Protein AF-A0A2S5DBL2-F1 (afdb_monomer)

Solvent-accessible surface area (backbone atoms only — not comparable to full-atom values): 5250 Å² total; per-residue (Å²): 135,83,51,68,71,78,22,35,67,49,97,71,57,77,74,64,101,53,95,70,35,66,70,53,52,54,52,51,62,73,70,66,84,85,75,60,63,51,61,52,44,50,55,53,38,71,77,55,71,55,78,90,83,55,80,80,52,53,65,64,47,55,59,51,54,73,41,51,39,74,64,43,56,56,54,47,50,50,57,62,68,74,100

Foldseek 3Di:
DPQCVVWFQDPPAQPDPDQDHPVNLLVLVVPDDDDDSQVSQVVSCVVVPTPPPDGDDPVVSVVNNVRTDPVSNVVVVVVVVVD

Mean predicted aligned error: 6.93 Å

Structure (mmCIF, N/CA/C/O backbone):
data_AF-A0A2S5DBL2-F1
#
_entry.id   AF-A0A2S5DBL2-F1
#
loop_
_atom_site.group_PDB
_atom_site.id
_atom_site.type_symbol
_atom_site.label_atom_id
_atom_site.label_alt_id
_atom_site.label_comp_id
_atom_site.label_asym_id
_atom_site.label_entity_id
_atom_site.label_seq_id
_atom_site.pdbx_PDB_ins_code
_atom_site.Cartn_x
_atom_site.Cartn_y
_atom_site.Cartn_z
_atom_site.occupancy
_atom_site.B_iso_or_equiv
_atom_site.auth_seq_id
_atom_site.auth_comp_id
_atom_site.auth_asym_id
_atom_site.auth_atom_id
_atom_site.pdbx_PDB_model_num
ATOM 1 N N . MET A 1 1 ? -18.361 -2.203 -1.401 1.00 51.91 1 MET A N 1
ATOM 2 C CA . MET A 1 1 ? -17.939 -0.854 -0.956 1.00 51.91 1 MET A CA 1
ATOM 3 C C . MET A 1 1 ? -17.533 -0.854 0.524 1.00 51.91 1 MET A C 1
ATOM 5 O O . MET A 1 1 ? -17.600 0.171 1.168 1.00 51.91 1 MET A O 1
ATOM 9 N N . ASP A 1 2 ? -17.060 -1.971 1.087 1.00 75.06 2 ASP A N 1
ATOM 10 C CA . ASP A 1 2 ? -17.035 -2.137 2.550 1.00 75.06 2 ASP A CA 1
ATOM 11 C C . ASP A 1 2 ? -15.725 -2.766 3.057 1.00 75.06 2 ASP A C 1
ATOM 13 O O . ASP A 1 2 ? -15.713 -3.668 3.875 1.00 75.06 2 ASP A O 1
ATOM 17 N N . PHE A 1 3 ? -14.580 -2.347 2.522 1.00 75.31 3 PHE A N 1
ATOM 18 C CA . PHE A 1 3 ? -13.265 -2.781 3.027 1.00 75.31 3 PHE A CA 1
ATOM 19 C C . PHE A 1 3 ? -12.295 -1.606 2.995 1.00 75.31 3 PHE A C 1
ATOM 21 O O . PHE A 1 3 ? -11.840 -1.131 4.031 1.00 75.31 3 PHE A O 1
ATOM 28 N N . ILE A 1 4 ? -12.109 -1.007 1.815 1.00 82.38 4 ILE A N 1
ATOM 29 C CA . ILE A 1 4 ? -11.338 0.235 1.659 1.00 82.38 4 ILE A CA 1
ATOM 30 C C . ILE A 1 4 ? -11.889 1.342 2.576 1.00 82.38 4 ILE A C 1
ATOM 32 O O . ILE A 1 4 ? -11.111 2.033 3.230 1.00 82.38 4 ILE A O 1
ATOM 36 N N . ASP A 1 5 ? -13.217 1.480 2.674 1.00 83.56 5 ASP A N 1
ATOM 37 C CA . ASP A 1 5 ? -13.864 2.502 3.506 1.00 83.56 5 ASP A CA 1
ATOM 38 C C . ASP A 1 5 ? -13.626 2.315 5.011 1.00 83.56 5 ASP A C 1
ATOM 40 O O . ASP A 1 5 ? -13.452 3.309 5.718 1.00 83.56 5 ASP A O 1
ATOM 44 N N . ARG A 1 6 ? -13.534 1.067 5.486 1.00 85.19 6 ARG A N 1
ATOM 45 C CA . ARG A 1 6 ? -13.252 0.727 6.893 1.00 85.19 6 ARG A CA 1
ATOM 46 C C . ARG A 1 6 ? -11.775 0.910 7.258 1.00 85.19 6 ARG A C 1
ATOM 48 O O . ARG A 1 6 ? -11.436 1.186 8.410 1.00 85.19 6 ARG A O 1
ATOM 55 N N . HIS A 1 7 ? -10.892 0.815 6.264 1.00 84.94 7 HIS A N 1
ATOM 56 C CA . HIS A 1 7 ? -9.445 0.727 6.468 1.00 84.94 7 HIS A CA 1
ATOM 57 C C . HIS A 1 7 ? -8.635 1.953 6.068 1.00 84.94 7 HIS A C 1
ATOM 59 O O . HIS A 1 7 ? -7.481 2.097 6.483 1.00 84.94 7 HIS A O 1
ATOM 65 N N . ARG A 1 8 ? -9.212 2.857 5.283 1.00 85.75 8 ARG A N 1
ATOM 66 C CA . ARG A 1 8 ? -8.589 4.142 4.972 1.00 85.75 8 ARG A CA 1
ATOM 67 C C . ARG A 1 8 ? -8.606 5.075 6.179 1.00 85.75 8 ARG A C 1
ATOM 69 O O . ARG A 1 8 ? -9.524 5.062 6.998 1.00 85.75 8 ARG A O 1
ATOM 76 N N . GLN A 1 9 ? -7.597 5.928 6.296 1.00 86.38 9 GLN A N 1
ATOM 77 C CA . GLN A 1 9 ? -7.530 6.894 7.387 1.00 86.38 9 GLN A CA 1
ATOM 78 C C . GLN A 1 9 ? -8.591 7.991 7.228 1.00 86.38 9 GLN A C 1
ATOM 80 O O . GLN A 1 9 ? -9.326 8.260 8.180 1.00 86.38 9 GLN A O 1
ATOM 85 N N . THR A 1 10 ? -8.714 8.565 6.026 1.00 86.62 10 THR A N 1
ATOM 86 C CA . THR A 1 10 ? -9.684 9.624 5.705 1.00 86.62 10 THR A CA 1
ATOM 87 C C . THR A 1 10 ? -10.561 9.274 4.500 1.00 86.62 10 THR A C 1
ATOM 89 O O . THR A 1 10 ? -10.173 8.496 3.629 1.00 86.62 10 THR A O 1
ATOM 92 N N . ALA A 1 11 ? -11.722 9.927 4.380 1.00 85.81 11 ALA A N 1
ATOM 93 C CA . ALA A 1 11 ? -12.674 9.696 3.288 1.00 85.81 11 ALA A CA 1
ATOM 94 C C . ALA A 1 11 ? -12.160 10.070 1.878 1.00 85.81 11 ALA A C 1
ATOM 96 O O . ALA A 1 11 ? -12.808 9.780 0.873 1.00 85.81 11 ALA A O 1
ATOM 97 N N . ARG A 1 12 ? -11.008 10.742 1.777 1.00 86.94 12 ARG A N 1
ATOM 98 C CA . ARG A 1 12 ? -10.385 11.106 0.494 1.00 86.94 12 ARG A CA 1
ATOM 99 C C . ARG A 1 12 ? -9.273 10.143 0.093 1.00 86.94 12 ARG A C 1
ATOM 101 O O . ARG A 1 12 ? -8.850 10.156 -1.066 1.00 86.94 12 ARG A O 1
ATOM 108 N N . ASP A 1 13 ? -8.801 9.311 1.013 1.00 86.94 13 ASP A N 1
ATOM 109 C CA . ASP A 1 13 ? -7.722 8.378 0.730 1.00 86.94 13 ASP A CA 1
ATOM 110 C C . ASP A 1 13 ? -8.183 7.258 -0.197 1.00 86.94 13 ASP A C 1
ATOM 112 O O . ASP A 1 13 ? -9.316 6.783 -0.120 1.00 86.94 13 ASP A O 1
ATOM 116 N N . PHE A 1 14 ? -7.281 6.876 -1.105 1.00 86.44 14 PHE A N 1
ATOM 117 C CA . PHE A 1 14 ? -7.475 5.808 -2.089 1.00 86.44 14 PHE A CA 1
ATOM 118 C C . PHE A 1 14 ? -8.666 6.000 -3.051 1.00 86.44 14 PHE A C 1
ATOM 120 O O . PHE A 1 14 ? -9.149 5.041 -3.638 1.00 86.44 14 PHE A O 1
ATOM 127 N N . THR A 1 15 ? -9.109 7.243 -3.275 1.00 82.62 15 THR A N 1
ATOM 128 C CA . THR A 1 15 ? -10.247 7.570 -4.165 1.00 82.62 15 THR A CA 1
ATOM 129 C C . THR A 1 15 ? -9.862 7.858 -5.626 1.00 82.62 15 THR A C 1
ATOM 131 O O . THR A 1 15 ? -10.730 7.966 -6.487 1.00 82.62 15 THR A O 1
ATOM 134 N N . ARG A 1 16 ? -8.566 8.004 -5.939 1.00 79.19 16 ARG A N 1
ATOM 135 C CA . ARG A 1 16 ? -8.051 8.334 -7.287 1.00 79.19 16 ARG A CA 1
ATOM 136 C C . ARG A 1 16 ? -7.367 7.120 -7.933 1.00 79.19 16 ARG A C 1
ATOM 138 O O . ARG A 1 16 ? -6.835 6.276 -7.219 1.00 79.19 16 ARG A O 1
ATOM 145 N N . ARG A 1 17 ? -7.275 7.081 -9.275 1.00 69.88 17 ARG A N 1
ATOM 146 C CA . ARG A 1 17 ? -6.489 6.085 -10.052 1.00 69.88 17 ARG A CA 1
ATOM 147 C C . ARG A 1 17 ? -4.969 6.283 -9.893 1.00 69.88 17 ARG A C 1
ATOM 149 O O . ARG A 1 17 ? -4.271 6.682 -10.828 1.00 69.88 17 ARG A O 1
ATOM 156 N N . ALA A 1 18 ? -4.468 6.047 -8.684 1.00 75.06 18 ALA A N 1
ATOM 157 C CA . ALA A 1 18 ? -3.052 6.102 -8.336 1.00 75.06 18 ALA A CA 1
ATOM 158 C C . ALA A 1 18 ? -2.354 4.748 -8.563 1.00 75.06 18 ALA A C 1
ATOM 160 O O . ALA A 1 18 ? -2.996 3.708 -8.644 1.00 75.06 18 ALA A O 1
ATOM 161 N N . ILE A 1 19 ? -1.021 4.774 -8.650 1.00 82.44 19 ILE A N 1
ATOM 162 C CA . ILE A 1 19 ? -0.152 3.585 -8.739 1.00 82.44 19 ILE A CA 1
ATOM 163 C C . ILE A 1 19 ? -0.350 2.674 -7.516 1.00 82.44 19 ILE A C 1
ATOM 165 O O . ILE A 1 19 ? -0.484 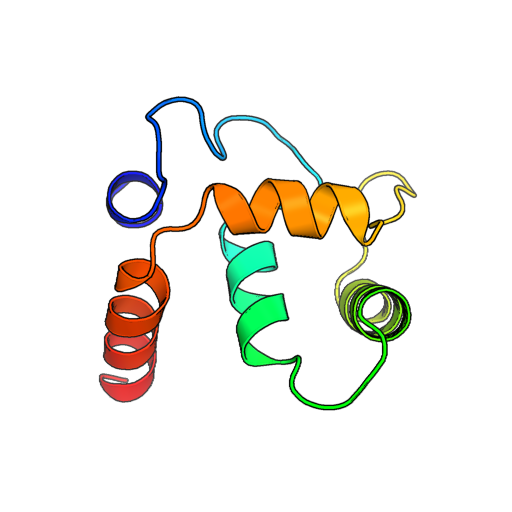1.459 -7.663 1.00 82.44 19 ILE A O 1
ATOM 169 N N . PHE A 1 20 ? -0.399 3.293 -6.331 1.00 85.81 20 PHE A N 1
ATOM 170 C CA . PHE A 1 20 ? -0.589 2.661 -5.027 1.00 85.81 20 PHE A CA 1
ATOM 171 C C . PHE A 1 20 ? -2.066 2.657 -4.633 1.00 85.81 20 PHE A C 1
ATOM 173 O O . PHE A 1 20 ? -2.526 3.478 -3.836 1.00 85.81 20 PHE A O 1
ATOM 180 N N . THR A 1 21 ? -2.821 1.748 -5.238 1.00 87.00 21 THR A N 1
ATOM 181 C CA . THR A 1 21 ? -4.170 1.407 -4.784 1.00 87.00 21 THR A CA 1
ATOM 182 C C . THR A 1 21 ? -4.107 0.644 -3.456 1.00 87.00 21 THR A C 1
ATOM 184 O O . THR A 1 21 ? -3.045 0.162 -3.054 1.00 87.00 21 THR A O 1
ATOM 187 N N . PHE A 1 22 ? -5.231 0.578 -2.741 1.00 84.06 22 PHE A N 1
ATOM 188 C CA . PHE A 1 22 ? -5.306 -0.017 -1.404 1.00 84.06 22 PHE A CA 1
ATOM 189 C C . PHE A 1 22 ? -4.766 -1.460 -1.367 1.00 84.06 22 PHE A C 1
ATOM 191 O O . PHE A 1 22 ? -3.885 -1.776 -0.573 1.00 84.06 22 PHE A O 1
ATOM 198 N N . ASP A 1 23 ? -5.243 -2.299 -2.284 1.00 83.00 23 ASP A N 1
ATOM 199 C CA . ASP A 1 23 ? -4.835 -3.690 -2.501 1.00 83.00 23 ASP A CA 1
ATOM 200 C C . ASP A 1 23 ? -3.323 -3.834 -2.718 1.00 83.00 23 ASP A C 1
ATOM 202 O O . ASP A 1 23 ? -2.685 -4.698 -2.122 1.00 83.00 23 ASP A O 1
ATOM 206 N N . ARG A 1 24 ? -2.717 -2.934 -3.498 1.00 85.56 24 ARG A N 1
ATOM 207 C CA . ARG A 1 24 ? -1.273 -2.957 -3.769 1.00 85.56 24 ARG A CA 1
ATOM 208 C C . ARG A 1 24 ? -0.448 -2.564 -2.553 1.00 85.56 24 ARG A C 1
ATOM 210 O O . ARG A 1 24 ? 0.574 -3.186 -2.294 1.00 85.56 24 ARG A O 1
ATOM 217 N N . VAL A 1 25 ? -0.875 -1.547 -1.803 1.00 86.00 25 VAL A N 1
ATOM 218 C CA . VAL A 1 25 ? -0.181 -1.124 -0.572 1.00 86.00 25 VAL A CA 1
ATOM 219 C C . VAL A 1 25 ? -0.193 -2.251 0.452 1.00 86.00 25 VAL A C 1
ATOM 221 O O . VAL A 1 25 ? 0.840 -2.560 1.039 1.00 86.00 25 VAL A O 1
ATOM 224 N N . VAL A 1 26 ? -1.351 -2.880 0.630 1.00 81.62 26 VAL A N 1
ATOM 225 C CA . VAL A 1 26 ? -1.527 -4.007 1.541 1.00 81.62 26 VAL A CA 1
ATOM 226 C C . VAL A 1 26 ? -0.704 -5.219 1.092 1.00 81.62 26 VAL A C 1
ATOM 228 O O . VAL A 1 26 ? 0.036 -5.772 1.900 1.00 81.62 26 VAL A O 1
ATOM 231 N N . GLY A 1 27 ? -0.746 -5.578 -0.195 1.00 77.81 27 GLY A N 1
ATOM 232 C CA . GLY A 1 27 ? 0.040 -6.686 -0.744 1.00 77.81 27 GLY A CA 1
ATOM 233 C C . GLY A 1 27 ? 1.550 -6.497 -0.570 1.00 77.81 27 GLY A C 1
ATOM 234 O O . GLY A 1 27 ? 2.235 -7.410 -0.123 1.00 77.81 27 GLY A O 1
ATOM 235 N N . VAL A 1 28 ? 2.070 -5.295 -0.834 1.00 79.50 28 VAL A N 1
ATOM 236 C CA . VAL A 1 28 ? 3.494 -4.976 -0.621 1.00 79.50 28 VAL A CA 1
ATOM 237 C C . VAL A 1 28 ? 3.885 -5.093 0.860 1.00 79.50 28 VAL A C 1
ATOM 239 O O . VAL A 1 28 ? 4.971 -5.572 1.173 1.00 79.50 28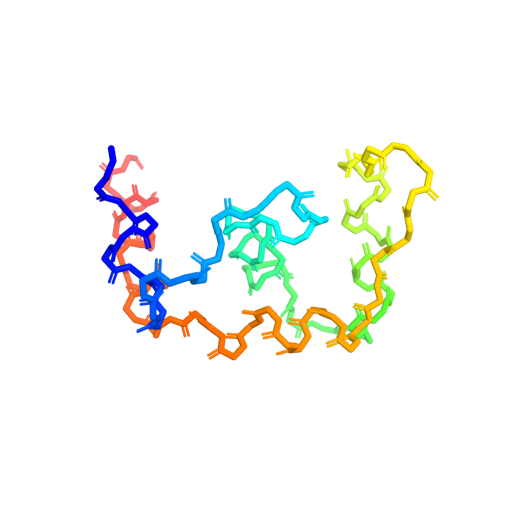 VAL A O 1
ATOM 242 N N . LEU A 1 29 ? 3.011 -4.692 1.791 1.00 78.19 29 LEU A N 1
ATOM 243 C CA . LEU A 1 29 ? 3.290 -4.780 3.232 1.00 78.19 29 LEU A CA 1
ATOM 244 C C . LEU A 1 29 ? 3.294 -6.220 3.760 1.00 78.19 29 LEU A C 1
ATOM 246 O O . LEU A 1 29 ? 3.973 -6.480 4.747 1.00 78.19 29 LEU A O 1
ATOM 250 N N . LEU A 1 30 ? 2.575 -7.138 3.111 1.00 72.69 30 LEU A N 1
ATOM 251 C CA . LEU A 1 30 ? 2.619 -8.564 3.441 1.00 72.69 30 LEU A CA 1
ATOM 252 C C . LEU A 1 30 ? 3.890 -9.258 2.935 1.00 72.69 30 LEU A C 1
ATOM 254 O O . LEU A 1 30 ? 4.339 -10.222 3.546 1.00 72.69 30 LEU A O 1
ATOM 258 N N . VAL A 1 31 ? 4.458 -8.790 1.820 1.00 69.31 31 VAL A N 1
ATOM 259 C CA . VAL A 1 31 ? 5.619 -9.424 1.170 1.00 69.31 31 VAL A CA 1
ATOM 260 C C . VAL A 1 31 ? 6.953 -8.940 1.759 1.00 69.31 31 VAL A C 1
ATOM 262 O O . VAL A 1 31 ? 7.922 -9.695 1.787 1.00 69.31 31 VAL A O 1
ATOM 265 N N . ASN A 1 32 ? 7.017 -7.707 2.269 1.00 61.41 32 ASN A N 1
ATOM 266 C CA . ASN A 1 32 ? 8.291 -7.056 2.577 1.00 61.41 32 ASN A CA 1
ATOM 267 C C . ASN A 1 32 ? 8.714 -7.200 4.039 1.00 61.41 32 ASN A C 1
ATOM 269 O O . ASN A 1 32 ? 8.290 -6.412 4.888 1.00 61.41 32 ASN A O 1
ATOM 273 N N . LEU A 1 33 ? 9.635 -8.125 4.315 1.00 56.50 33 LEU A N 1
ATOM 274 C CA . LEU A 1 33 ? 10.298 -8.217 5.621 1.00 56.50 33 LEU A CA 1
ATOM 275 C C . LEU A 1 33 ? 11.837 -8.279 5.583 1.00 56.50 33 LEU A C 1
ATOM 277 O O . LEU A 1 33 ? 12.419 -8.339 6.662 1.00 56.50 33 LEU A O 1
ATOM 281 N N . MET A 1 34 ? 12.528 -8.224 4.427 1.00 58.06 34 MET A N 1
ATOM 282 C CA . MET A 1 34 ? 13.987 -8.487 4.419 1.00 58.06 34 MET A CA 1
ATOM 283 C C . MET A 1 34 ? 14.909 -7.574 3.573 1.00 58.06 34 MET A C 1
ATOM 285 O O . MET 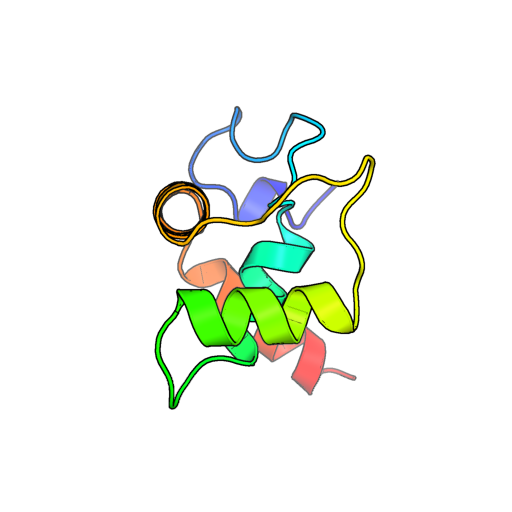A 1 34 ? 16.103 -7.558 3.871 1.00 58.06 34 MET A O 1
ATOM 289 N N . HIS A 1 35 ? 14.440 -6.764 2.606 1.00 62.72 35 HIS A N 1
ATOM 290 C CA . HIS A 1 35 ? 15.326 -5.905 1.782 1.00 62.72 35 HIS A CA 1
ATOM 291 C C . HIS A 1 35 ? 14.944 -4.408 1.707 1.00 62.72 35 HIS A C 1
ATOM 293 O O . HIS A 1 35 ? 13.974 -3.939 2.303 1.00 62.72 35 HIS A O 1
ATOM 299 N N . SER A 1 36 ? 15.769 -3.626 0.987 1.00 83.38 36 SER A N 1
ATOM 300 C CA . SER A 1 36 ? 15.525 -2.210 0.667 1.00 83.38 36 SER A CA 1
ATOM 301 C C . SER A 1 36 ? 14.154 -2.024 0.019 1.00 83.38 36 SER A C 1
ATOM 303 O O . SER A 1 36 ? 13.841 -2.675 -0.975 1.00 83.38 36 SER A O 1
ATOM 305 N N . LEU A 1 37 ? 13.369 -1.073 0.532 1.00 82.75 37 LEU A N 1
ATOM 306 C CA . LEU A 1 37 ? 12.001 -0.823 0.077 1.00 82.75 37 LEU A CA 1
ATOM 307 C C . LEU A 1 37 ? 11.905 -0.587 -1.439 1.00 82.75 37 LEU A C 1
ATOM 309 O O . LEU A 1 37 ? 10.975 -1.085 -2.057 1.00 82.75 37 LEU A O 1
ATOM 313 N N . GLN A 1 38 ? 12.846 0.134 -2.056 1.00 86.00 38 GLN A N 1
ATOM 314 C CA . GLN A 1 38 ? 12.802 0.362 -3.506 1.00 86.00 38 GLN A CA 1
ATOM 315 C C . GLN A 1 38 ? 13.047 -0.927 -4.303 1.00 86.00 38 GLN A C 1
ATOM 317 O O . GLN A 1 38 ? 12.359 -1.160 -5.290 1.00 86.00 38 GLN A O 1
ATOM 322 N N . VAL A 1 39 ? 13.970 -1.781 -3.849 1.00 86.44 39 VAL A N 1
ATOM 323 C CA . VAL A 1 39 ? 14.254 -3.081 -4.485 1.00 86.44 39 VAL A CA 1
ATOM 324 C C . VAL A 1 39 ? 13.025 -3.978 -4.420 1.00 86.44 39 VAL A C 1
ATOM 326 O O . VAL A 1 39 ? 12.644 -4.590 -5.414 1.00 86.44 39 VAL A O 1
ATOM 329 N N . GLU A 1 40 ? 12.364 -3.995 -3.268 1.00 84.94 40 GLU A N 1
ATOM 330 C CA . GLU A 1 40 ? 11.133 -4.753 -3.077 1.00 84.94 40 GLU A CA 1
ATOM 331 C C . GLU A 1 40 ? 9.988 -4.224 -3.954 1.00 84.94 40 GLU A C 1
ATOM 333 O O . GLU A 1 40 ? 9.245 -4.999 -4.555 1.00 84.94 40 GLU A O 1
ATOM 338 N N . LEU A 1 41 ? 9.848 -2.897 -4.080 1.00 87.56 41 LEU A N 1
ATOM 339 C CA . LEU A 1 41 ? 8.866 -2.293 -4.984 1.00 87.56 41 LEU A CA 1
ATOM 340 C C . LEU A 1 41 ? 9.159 -2.670 -6.439 1.00 87.56 41 LEU A C 1
ATOM 342 O O . LEU A 1 41 ? 8.24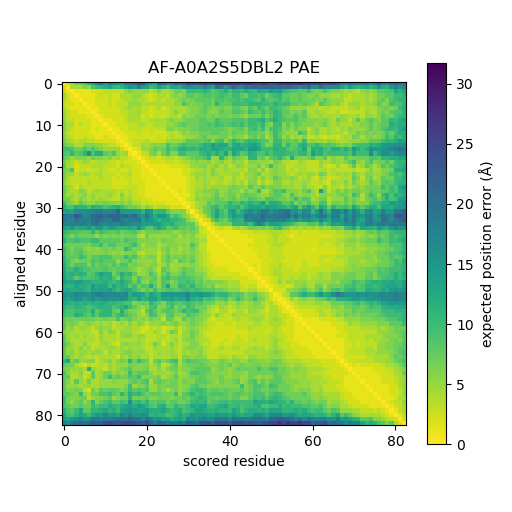2 -3.065 -7.158 1.00 87.56 41 LEU A O 1
ATOM 346 N N . ASP A 1 42 ? 10.417 -2.593 -6.867 1.00 87.19 42 ASP A N 1
ATOM 347 C CA . ASP A 1 42 ? 10.822 -2.967 -8.221 1.00 87.19 42 ASP A CA 1
ATOM 348 C C . ASP A 1 42 ? 10.523 -4.451 -8.492 1.00 87.19 42 ASP A C 1
ATOM 350 O O . ASP A 1 42 ? 9.937 -4.791 -9.523 1.00 87.19 42 ASP A O 1
ATOM 354 N N . GLN A 1 43 ? 10.831 -5.337 -7.540 1.00 85.38 43 GLN A N 1
ATOM 355 C CA . GLN A 1 43 ? 10.516 -6.761 -7.638 1.00 85.38 43 GLN A CA 1
ATOM 356 C C . GLN A 1 43 ? 9.003 -7.013 -7.681 1.00 85.38 43 GLN A C 1
ATOM 358 O O . GLN A 1 43 ? 8.533 -7.782 -8.522 1.00 85.38 43 GLN A O 1
ATOM 363 N N . PHE A 1 44 ? 8.221 -6.355 -6.826 1.00 84.31 44 PHE A N 1
ATOM 364 C CA . PHE A 1 44 ? 6.766 -6.490 -6.805 1.00 84.31 44 PHE A CA 1
ATOM 365 C C . PHE A 1 44 ? 6.142 -6.049 -8.137 1.00 84.31 44 PHE A C 1
ATOM 367 O O . PHE A 1 44 ? 5.377 -6.794 -8.756 1.00 84.31 44 PHE A O 1
ATOM 374 N N . PHE A 1 45 ? 6.518 -4.868 -8.634 1.0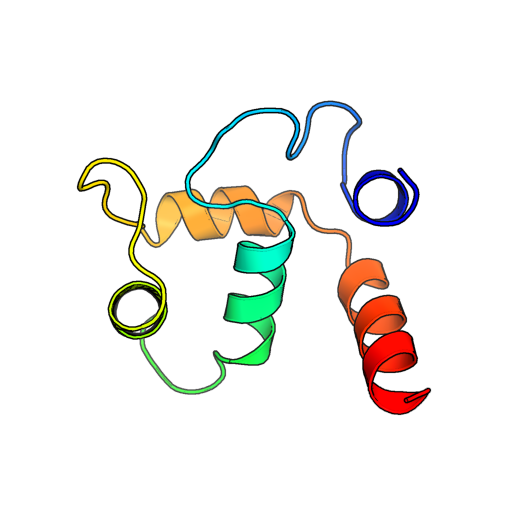0 85.38 45 PHE A N 1
ATOM 375 C CA . PHE A 1 45 ? 5.976 -4.322 -9.880 1.00 85.38 45 PHE A CA 1
ATOM 376 C C . PHE A 1 45 ? 6.578 -4.948 -11.146 1.00 85.38 45 PHE A C 1
ATOM 378 O O . PHE A 1 45 ? 6.006 -4.774 -12.221 1.00 85.38 45 PHE A O 1
ATOM 385 N N . SER A 1 46 ? 7.650 -5.743 -11.039 1.00 85.00 46 SER A N 1
ATOM 386 C CA . SER A 1 46 ? 8.095 -6.623 -12.132 1.00 85.00 46 SER A CA 1
ATOM 387 C C . SER A 1 46 ? 7.086 -7.739 -12.429 1.00 85.00 46 SER A C 1
ATOM 389 O O . SER A 1 46 ? 6.911 -8.128 -13.581 1.00 85.00 46 SER A O 1
ATOM 391 N N . ARG A 1 47 ? 6.390 -8.228 -11.393 1.00 84.75 47 ARG A N 1
ATOM 392 C CA . ARG A 1 47 ? 5.375 -9.290 -11.499 1.00 84.75 47 ARG A CA 1
ATOM 393 C C . ARG A 1 47 ? 3.983 -8.725 -11.752 1.00 84.75 47 ARG A C 1
ATOM 395 O O . ARG A 1 47 ? 3.169 -9.368 -12.406 1.00 84.75 47 ARG A O 1
ATOM 402 N N . LEU A 1 48 ? 3.713 -7.524 -11.241 1.00 83.44 48 LEU A N 1
ATOM 403 C CA . LEU A 1 48 ? 2.431 -6.842 -11.383 1.00 83.44 48 LEU A CA 1
ATOM 404 C C . LEU A 1 48 ? 2.626 -5.469 -12.053 1.00 83.44 48 LEU A C 1
ATOM 406 O O . LEU A 1 48 ? 2.664 -4.451 -11.360 1.00 83.44 48 LEU A O 1
ATOM 410 N N . PRO A 1 49 ? 2.776 -5.405 -13.388 1.00 79.56 49 PRO A N 1
ATOM 411 C CA . PRO A 1 49 ? 3.204 -4.191 -14.069 1.00 79.56 49 PRO A CA 1
ATOM 412 C C . PRO A 1 49 ? 2.267 -3.003 -13.831 1.00 79.56 49 PRO A C 1
ATOM 414 O O . PRO A 1 49 ? 1.036 -3.105 -13.769 1.00 79.56 49 PRO A O 1
ATOM 417 N N . LEU A 1 50 ? 2.882 -1.831 -13.692 1.00 82.38 50 LEU A N 1
ATOM 418 C CA . LEU A 1 50 ? 2.173 -0.580 -13.483 1.00 82.38 50 LEU A CA 1
ATOM 419 C C . LEU A 1 50 ? 1.537 -0.074 -14.782 1.00 82.38 50 LEU A C 1
ATOM 421 O O . LEU A 1 50 ? 2.148 -0.157 -15.848 1.00 82.38 50 LEU A O 1
ATOM 425 N N . PRO A 1 51 ? 0.336 0.527 -14.712 1.00 79.00 51 PRO A N 1
ATOM 426 C CA . PRO A 1 51 ? -0.258 1.153 -15.881 1.00 79.00 51 PRO A CA 1
ATOM 427 C C . PRO A 1 51 ? 0.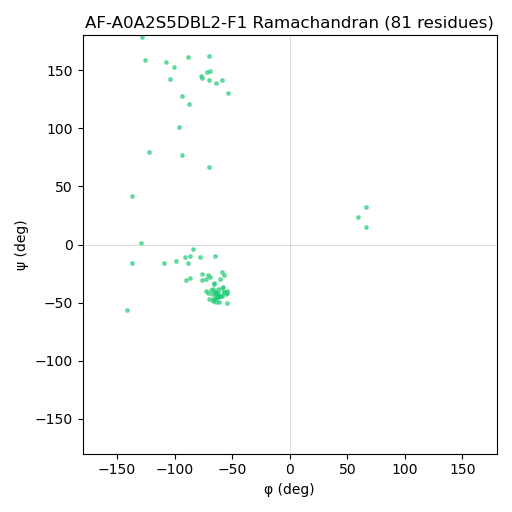594 2.339 -16.361 1.00 79.00 51 PRO A C 1
ATOM 429 O O . PRO A 1 51 ? 1.064 3.155 -15.562 1.00 79.00 51 PRO A O 1
ATOM 432 N N . SER A 1 52 ? 0.736 2.449 -17.686 1.00 76.56 52 SER A N 1
ATOM 433 C CA . SER A 1 52 ? 1.316 3.609 -18.382 1.00 76.56 52 SER A CA 1
ATOM 434 C C . SER A 1 52 ? 2.810 3.868 -18.125 1.00 76.56 52 SER A C 1
ATOM 436 O O . SER A 1 52 ? 3.225 5.023 -18.097 1.00 76.56 52 SER A O 1
ATOM 438 N N . GLY A 1 53 ? 3.622 2.826 -17.903 1.00 70.25 53 GLY A N 1
ATOM 439 C CA . GLY A 1 53 ? 5.083 2.968 -17.759 1.00 70.25 53 GLY A CA 1
ATOM 440 C C . GLY A 1 53 ? 5.525 3.741 -16.511 1.00 70.25 53 GLY A C 1
ATOM 441 O O . GLY A 1 53 ? 6.665 4.196 -16.417 1.00 70.25 53 GLY A O 1
ATOM 442 N N . ARG A 1 54 ? 4.617 3.924 -15.549 1.00 78.88 54 ARG A N 1
ATOM 443 C CA . ARG A 1 54 ? 4.914 4.608 -14.293 1.00 78.88 54 ARG A CA 1
ATOM 444 C C . ARG A 1 54 ? 5.850 3.761 -13.433 1.00 78.88 54 ARG A C 1
ATOM 446 O O . ARG A 1 54 ? 5.767 2.538 -13.455 1.00 78.88 54 ARG A O 1
ATOM 453 N N . ARG A 1 55 ? 6.689 4.419 -12.630 1.00 78.38 55 ARG A N 1
ATOM 454 C CA . ARG A 1 55 ? 7.518 3.775 -11.602 1.00 78.38 55 ARG A CA 1
ATOM 455 C C . ARG A 1 55 ? 6.935 4.011 -10.214 1.00 78.38 55 ARG A C 1
ATOM 457 O O . ARG A 1 55 ? 6.420 5.091 -9.928 1.00 78.38 55 ARG A O 1
ATOM 464 N N . ALA A 1 56 ? 7.022 2.995 -9.367 1.00 84.38 56 ALA A N 1
ATOM 465 C CA . ALA A 1 56 ? 6.709 3.097 -7.951 1.00 84.38 56 ALA A CA 1
ATOM 466 C C . ALA A 1 56 ? 7.963 3.536 -7.196 1.00 84.38 56 ALA A C 1
ATOM 468 O O . ALA A 1 56 ? 8.977 2.849 -7.254 1.00 84.38 56 ALA A O 1
ATOM 469 N N . ASN A 1 57 ? 7.889 4.672 -6.506 1.00 86.44 57 ASN A N 1
ATOM 470 C CA . ASN A 1 57 ? 8.963 5.134 -5.636 1.00 86.44 57 ASN A CA 1
ATOM 471 C C . ASN A 1 57 ? 8.648 4.822 -4.167 1.00 86.44 57 ASN A C 1
ATOM 473 O O . ASN A 1 57 ? 7.486 4.729 -3.748 1.00 86.44 57 ASN A O 1
ATOM 477 N N . ASP A 1 58 ? 9.707 4.667 -3.387 1.00 85.12 58 ASP A N 1
ATOM 478 C CA . ASP A 1 58 ? 9.645 4.433 -1.952 1.00 85.12 58 ASP A CA 1
ATOM 479 C C . ASP A 1 58 ? 8.914 5.560 -1.200 1.00 85.12 58 ASP A C 1
ATOM 481 O O . ASP A 1 58 ? 8.119 5.285 -0.300 1.00 85.12 58 ASP A O 1
ATOM 485 N N . ASP A 1 59 ? 9.078 6.815 -1.611 1.00 85.19 59 ASP A N 1
ATOM 486 C CA . ASP A 1 59 ? 8.400 7.956 -0.993 1.00 85.19 59 ASP A CA 1
ATOM 487 C C . ASP A 1 59 ? 6.883 7.956 -1.190 1.00 85.19 59 ASP A C 1
ATOM 489 O O . ASP A 1 59 ? 6.140 8.116 -0.215 1.00 85.19 59 ASP A O 1
ATOM 493 N N . ALA A 1 60 ? 6.373 7.724 -2.405 1.00 85.62 60 ALA A N 1
ATOM 494 C CA . ALA A 1 60 ? 4.926 7.648 -2.599 1.00 85.62 60 ALA A CA 1
ATOM 495 C C . ALA A 1 60 ? 4.345 6.393 -1.941 1.00 85.62 60 ALA A C 1
ATOM 497 O O . ALA A 1 60 ? 3.207 6.446 -1.468 1.00 85.62 60 ALA A O 1
ATOM 498 N N . PHE A 1 61 ? 5.122 5.312 -1.808 1.00 88.25 61 PHE A N 1
ATOM 499 C CA . PHE A 1 61 ? 4.723 4.186 -0.969 1.00 88.25 61 PHE A CA 1
ATOM 500 C C . PHE A 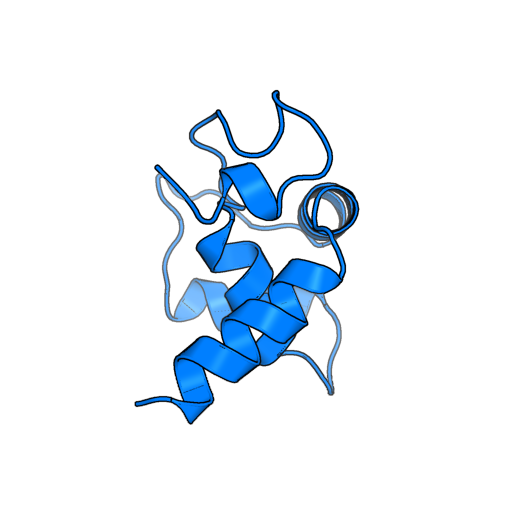1 61 ? 4.619 4.588 0.506 1.00 88.25 61 PHE A C 1
ATOM 502 O O . PHE A 1 61 ? 3.590 4.337 1.129 1.00 88.25 61 PHE A O 1
ATOM 509 N N . ARG A 1 62 ? 5.629 5.262 1.077 1.00 85.12 62 ARG A N 1
ATOM 510 C CA . ARG A 1 62 ? 5.584 5.751 2.469 1.00 85.12 62 ARG A CA 1
ATOM 511 C C . ARG A 1 62 ? 4.385 6.673 2.694 1.00 85.12 62 ARG A C 1
ATOM 513 O O . ARG A 1 62 ? 3.709 6.561 3.717 1.00 85.12 62 ARG A O 1
ATOM 520 N N . MET A 1 63 ? 4.083 7.553 1.740 1.00 86.25 63 MET A N 1
ATOM 521 C CA . MET A 1 63 ? 2.899 8.417 1.792 1.00 86.25 63 MET A CA 1
ATOM 522 C C . MET A 1 63 ? 1.590 7.627 1.721 1.00 86.25 63 MET A C 1
ATOM 524 O O . MET A 1 63 ? 0.647 7.950 2.442 1.00 86.25 63 MET A O 1
ATOM 528 N N . ALA A 1 64 ? 1.520 6.596 0.878 1.00 87.31 64 ALA A N 1
ATOM 529 C CA . ALA A 1 64 ? 0.351 5.731 0.782 1.00 87.31 64 ALA A CA 1
ATOM 530 C C . ALA A 1 64 ? 0.157 4.900 2.061 1.00 87.31 64 ALA A C 1
ATOM 532 O O . ALA A 1 64 ? -0.949 4.849 2.593 1.00 87.31 64 ALA A O 1
ATOM 533 N N . ARG A 1 65 ? 1.238 4.342 2.620 1.00 86.25 65 ARG A N 1
ATOM 534 C CA . ARG A 1 65 ? 1.239 3.575 3.874 1.00 86.25 65 ARG A CA 1
ATOM 535 C C . ARG A 1 65 ? 0.684 4.380 5.045 1.00 86.25 65 ARG A C 1
ATOM 537 O O . ARG A 1 65 ? -0.077 3.835 5.833 1.00 86.25 65 ARG A O 1
ATOM 544 N N . LYS A 1 66 ? 1.022 5.670 5.161 1.00 87.06 66 LYS A N 1
ATOM 545 C CA . LYS A 1 66 ? 0.512 6.535 6.246 1.00 87.06 66 LYS A CA 1
ATOM 546 C C . LYS A 1 66 ? -1.016 6.608 6.291 1.00 87.06 66 LYS A C 1
ATOM 548 O O . LYS A 1 66 ? -1.567 6.820 7.359 1.00 87.06 66 LYS A O 1
ATOM 553 N N . LYS A 1 67 ? -1.683 6.402 5.153 1.00 89.12 67 LYS A N 1
ATOM 554 C CA . LYS A 1 67 ? -3.144 6.454 5.016 1.00 89.12 67 LYS A CA 1
ATOM 555 C C . LYS A 1 67 ? -3.834 5.141 5.394 1.00 89.12 67 LYS A C 1
ATOM 557 O O . LYS A 1 67 ? -5.062 5.072 5.333 1.00 89.12 67 LYS A O 1
ATOM 562 N N . LEU A 1 68 ? -3.075 4.094 5.723 1.00 86.81 68 LEU A N 1
ATOM 563 C CA . LEU A 1 68 ? -3.593 2.775 6.069 1.00 86.81 68 LEU A CA 1
ATOM 564 C C . LEU A 1 68 ? -3.756 2.650 7.588 1.00 86.81 68 LEU A C 1
ATOM 566 O O . LEU A 1 68 ? -2.812 2.884 8.344 1.00 86.81 68 LEU A O 1
ATOM 570 N N . ARG A 1 69 ? -4.947 2.250 8.039 1.00 87.50 69 ARG A N 1
ATOM 571 C CA . ARG A 1 69 ? -5.191 1.914 9.446 1.00 87.50 69 ARG A CA 1
ATOM 572 C C . ARG A 1 69 ? -4.620 0.536 9.773 1.00 87.50 69 ARG A C 1
ATOM 574 O O . ARG A 1 69 ? -4.710 -0.376 8.958 1.00 87.50 69 ARG A O 1
ATOM 581 N N . TRP A 1 70 ? -4.098 0.351 10.985 1.00 81.31 70 TRP A N 1
ATOM 582 C CA . TRP A 1 70 ? -3.548 -0.942 11.412 1.00 81.31 70 TRP A CA 1
ATOM 583 C C . TRP A 1 70 ? -4.597 -2.068 11.394 1.00 81.31 70 TRP A C 1
ATOM 585 O O . TRP A 1 70 ? -4.256 -3.212 11.111 1.00 81.31 70 TRP A O 1
ATOM 595 N N . GLN A 1 71 ? -5.880 -1.744 11.603 1.00 85.06 71 GLN A N 1
ATOM 596 C CA . GLN A 1 71 ? -6.984 -2.706 11.511 1.00 85.06 71 GLN A CA 1
ATOM 597 C C . GLN A 1 71 ? -7.088 -3.372 10.130 1.00 85.06 71 GLN A C 1
ATOM 599 O O . GLN A 1 71 ? -7.591 -4.485 10.039 1.00 85.06 71 GLN A O 1
ATOM 604 N N . ALA A 1 72 ? -6.571 -2.734 9.071 1.00 85.44 72 ALA A N 1
ATOM 605 C CA . ALA A 1 72 ? -6.511 -3.322 7.733 1.00 85.44 72 ALA A CA 1
ATOM 606 C C . ALA A 1 72 ? -5.739 -4.641 7.704 1.00 85.44 72 ALA A C 1
ATOM 608 O O . ALA A 1 72 ? -6.119 -5.562 6.992 1.00 85.44 72 ALA A O 1
ATOM 609 N N . PHE A 1 73 ? -4.674 -4.743 8.499 1.00 81.00 73 PHE A N 1
ATOM 610 C CA . PHE A 1 73 ? -3.884 -5.965 8.590 1.00 81.00 73 PHE A CA 1
ATOM 611 C C . PHE A 1 73 ? -4.618 -7.060 9.350 1.00 81.00 73 PHE A C 1
ATOM 613 O O . PHE A 1 73 ? -4.560 -8.215 8.950 1.00 81.00 73 PHE A O 1
ATOM 620 N N . VAL A 1 74 ? -5.318 -6.700 10.429 1.00 82.25 74 VAL A N 1
ATOM 621 C CA . VAL A 1 74 ? -6.062 -7.665 11.247 1.00 82.25 74 VAL A CA 1
ATOM 622 C C . VAL A 1 74 ? -7.217 -8.261 10.461 1.00 82.25 74 VAL A C 1
ATO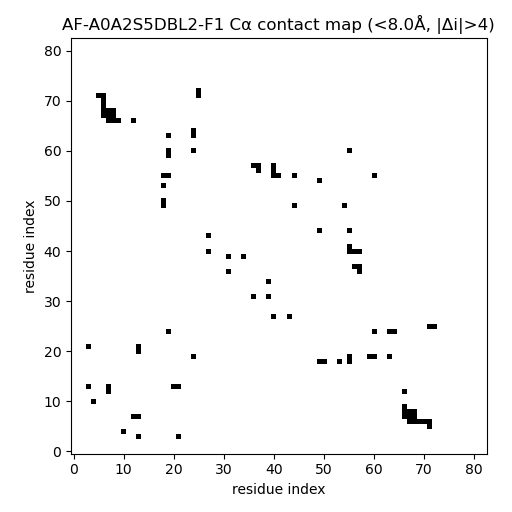M 624 O O . VAL A 1 74 ? -7.346 -9.479 10.417 1.00 82.25 74 VAL A O 1
ATOM 627 N N . GLU A 1 75 ? -8.017 -7.422 9.807 1.00 82.44 75 GLU A N 1
ATOM 628 C CA . 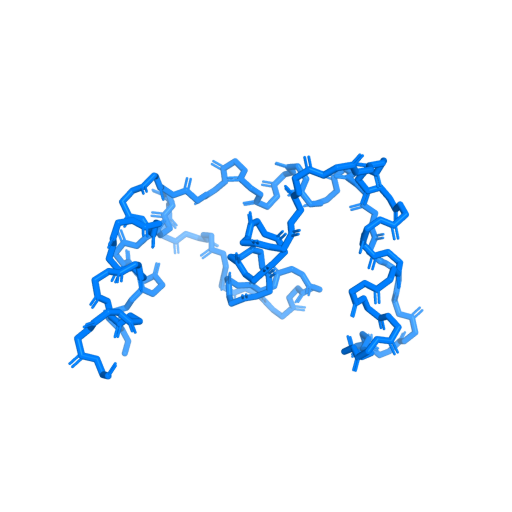GLU A 1 75 ? -9.149 -7.904 9.018 1.00 82.44 75 GLU A CA 1
ATOM 629 C C . GLU A 1 75 ? -8.705 -8.701 7.796 1.00 82.44 75 GLU A C 1
ATOM 631 O O . GLU A 1 75 ? -9.307 -9.722 7.484 1.00 82.44 75 GLU A O 1
ATOM 636 N N . LEU A 1 76 ? -7.626 -8.289 7.128 1.00 80.19 76 LEU A N 1
ATOM 637 C CA . LEU A 1 76 ? -7.076 -9.077 6.032 1.00 80.19 76 LEU A CA 1
ATOM 638 C C . LEU A 1 76 ? -6.549 -10.428 6.514 1.00 80.19 76 LEU A C 1
ATOM 640 O O . LEU A 1 76 ? -6.792 -11.435 5.865 1.00 80.19 76 LEU A O 1
ATOM 644 N N . ASN A 1 77 ? -5.841 -10.463 7.642 1.00 79.62 77 ASN A N 1
ATOM 645 C CA . ASN A 1 77 ? -5.350 -11.711 8.212 1.00 79.62 77 ASN A CA 1
ATOM 646 C C . ASN A 1 77 ? -6.515 -12.635 8.588 1.00 79.62 77 ASN A C 1
ATOM 648 O O . ASN A 1 77 ? -6.462 -13.825 8.314 1.00 79.62 77 ASN A O 1
ATOM 652 N N . GLN A 1 78 ? -7.593 -12.088 9.152 1.00 80.56 78 GLN A N 1
ATOM 653 C CA . GLN A 1 78 ? -8.821 -12.844 9.400 1.00 80.56 78 GLN A CA 1
ATOM 654 C C . GLN A 1 78 ? -9.451 -13.354 8.103 1.00 80.56 78 GLN A C 1
ATOM 656 O O . GLN A 1 78 ? -9.841 -14.510 8.060 1.00 80.56 78 GLN A O 1
ATOM 661 N N . ALA A 1 79 ? -9.514 -12.537 7.050 1.00 79.00 79 ALA A N 1
ATOM 662 C CA . ALA A 1 79 ? -10.057 -12.950 5.759 1.00 79.00 79 ALA A CA 1
ATOM 663 C C . ALA A 1 79 ? -9.223 -14.062 5.101 1.00 79.00 79 ALA A C 1
ATOM 665 O O . ALA A 1 79 ? -9.788 -15.007 4.577 1.00 79.00 79 ALA A O 1
ATOM 666 N N . VAL A 1 80 ? -7.890 -13.976 5.164 1.00 72.88 80 VAL A N 1
ATOM 667 C CA . VAL A 1 80 ? -6.974 -14.980 4.593 1.00 72.88 80 VAL A CA 1
ATOM 668 C C . VAL A 1 80 ? -6.956 -16.281 5.402 1.00 72.88 80 VAL A C 1
ATOM 670 O O . VAL A 1 80 ? -6.699 -17.330 4.834 1.00 72.88 80 VAL A O 1
ATOM 673 N N . LEU A 1 81 ? -7.192 -16.223 6.717 1.00 70.31 81 LEU A N 1
ATOM 674 C CA . LEU A 1 81 ? -7.238 -17.405 7.590 1.00 70.31 81 LEU A CA 1
ATOM 675 C C . LEU A 1 81 ? -8.633 -18.046 7.684 1.00 70.31 81 LEU A C 1
ATOM 677 O O . LEU A 1 81 ? -8.749 -19.147 8.217 1.00 70.31 81 LEU A O 1
ATOM 681 N N . ALA A 1 82 ? -9.684 -17.336 7.264 1.00 58.88 82 ALA A N 1
ATOM 682 C CA . ALA A 1 82 ? -11.061 -17.828 7.264 1.00 58.88 82 ALA A CA 1
ATOM 683 C C . ALA A 1 82 ? -11.430 -18.615 5.992 1.00 58.88 82 ALA A C 1
ATOM 685 O O . ALA A 1 82 ? -12.491 -19.239 5.988 1.00 58.88 82 ALA A O 1
ATOM 686 N N . ASP A 1 83 ? -10.563 -18.596 4.972 1.00 45.72 83 ASP A N 1
ATOM 687 C CA . ASP A 1 83 ? -10.623 -19.422 3.756 1.00 45.72 83 ASP A CA 1
ATOM 688 C C . ASP A 1 83 ? -9.585 -20.561 3.794 1.00 45.72 83 ASP A C 1
ATOM 690 O O . ASP A 1 83 ? -8.427 -20.311 4.208 1.00 45.72 83 ASP A O 1
#

Secondary structure (DSSP, 8-state):
--SHHHHBSSTTTT-S--SS-HHHHHHHHHH-SSS-HHHHHHHHHHHSPPGGGPPPPHHHHHHHHHTB-THHHHHHHHHHH--

Radius of gyration: 12.96 Å; Cα contacts (8 Å, |Δi|>4): 51; chains: 1; bounding box: 34×30×30 Å

Organism: NCBI:txid2073169

pLDDT: mean 80.34, std 8.7, range [45.72, 89.12]

Sequence (83 aa):
MDFIDRHRQTARDFTRRAIFTFDRVVGVLLVNLMHSLQVELDQFFSRLPLPSGRRANDDAFRMARKKLRWQAFVELNQAVLAD